Protein AF-A0A1Y4QX19-F1 (afdb_monomer)

Secondary structure (DSSP, 8-state):
-----------HHHHHHHHHHHHHTHHHHSSHHHHHHHHHHTHHHHHHHHHH---HHHHHHHHHHHHHHHHHHHHHHHHHHHHHHHHSS-S-HHHHHHHHHHHHHHHHHHHHHHHHHT-S------------

Solvent-accessible surface area (backbone atoms only — not comparable to full-atom values): 8091 Å² total; per-residue (Å²): 134,84,79,81,71,86,81,81,86,73,57,72,65,60,51,47,56,53,50,58,53,42,68,77,43,35,87,82,44,73,42,73,66,50,43,50,50,51,52,62,72,42,39,71,58,51,51,57,48,56,75,66,55,73,50,68,66,56,59,50,49,55,50,52,52,49,56,50,52,56,51,50,53,53,50,52,53,53,50,49,53,52,50,51,52,60,70,68,51,74,77,54,71,65,58,55,48,53,50,50,52,52,52,52,51,51,50,53,53,52,50,52,50,55,59,66,73,51,83,62,86,79,98,71,86,86,81,82,86,79,83,129

Organism: NCBI:txid44008

Sequence (132 aa):
MTQKYLQISTTKETRRIFNEYFEKNKEYFGTKASMFRFMVYNLDILTKFNSKIVNPEKKKLEKELREAKEKIMEYELKLGKQKELKAELPENVTDQLDRIEKMVAIIFESDLIKVSDNKTSDKRKYDFDFKF

pLDDT: mean 72.35, std 16.77, range [35.94, 93.88]

Radius of gyration: 45.61 Å; Cα contacts (8 Å, |Δi|>4): 10; chains: 1; bounding box: 82×39×116 Å

Structure (mmCIF, N/CA/C/O backbone):
data_AF-A0A1Y4QX19-F1
#
_entry.id   AF-A0A1Y4QX19-F1
#
loop_
_atom_site.group_PDB
_atom_site.id
_atom_site.type_symbol
_atom_site.label_atom_id
_atom_site.label_alt_id
_atom_site.label_comp_id
_atom_site.label_asym_id
_atom_site.label_entity_id
_atom_site.label_seq_id
_atom_site.pdbx_PDB_ins_code
_atom_site.Cartn_x
_atom_site.Cartn_y
_atom_site.Cartn_z
_atom_site.occupancy
_atom_site.B_iso_or_equiv
_atom_site.auth_seq_id
_atom_site.auth_comp_id
_atom_site.auth_asym_id
_atom_site.auth_atom_id
_atom_site.pdbx_PDB_model_num
ATOM 1 N N . MET A 1 1 ? -20.124 -27.305 32.530 1.00 35.94 1 MET A N 1
ATOM 2 C CA . MET A 1 1 ? -19.814 -27.134 31.094 1.00 35.94 1 MET A CA 1
ATOM 3 C C . MET A 1 1 ? -19.019 -25.851 30.924 1.00 35.94 1 MET A C 1
ATOM 5 O O . MET A 1 1 ? -19.571 -24.777 31.113 1.00 35.94 1 MET A O 1
ATOM 9 N N . THR A 1 2 ? -17.720 -25.939 30.662 1.00 47.88 2 THR A N 1
ATOM 10 C CA . THR A 1 2 ? -16.877 -24.764 30.413 1.00 47.88 2 THR A CA 1
ATOM 11 C C . THR A 1 2 ? -17.144 -24.265 28.997 1.00 47.88 2 THR A C 1
ATOM 13 O O . THR A 1 2 ? -16.780 -24.920 28.023 1.00 47.88 2 THR A O 1
ATOM 16 N N . GLN A 1 3 ? -17.820 -23.118 28.876 1.00 54.38 3 GLN A N 1
ATOM 17 C CA . GLN A 1 3 ? -17.915 -22.395 27.610 1.00 54.38 3 GLN A CA 1
ATOM 18 C C . GLN A 1 3 ? -16.490 -22.156 27.100 1.00 54.38 3 GLN A C 1
ATOM 20 O O . GLN A 1 3 ? -15.705 -21.454 27.738 1.00 54.38 3 GLN A O 1
ATOM 25 N N . LYS A 1 4 ? -16.132 -22.789 25.977 1.00 58.41 4 LYS A N 1
ATOM 26 C CA . LYS A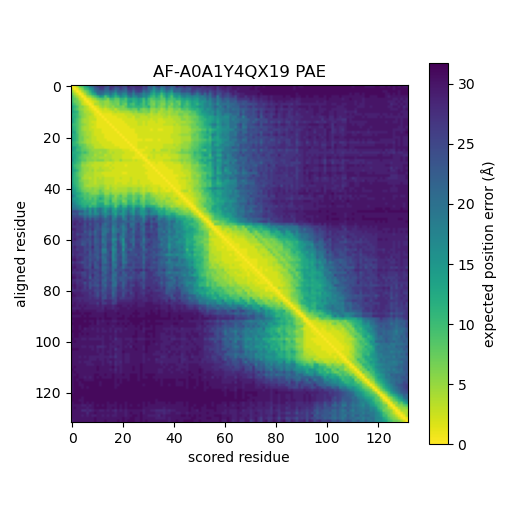 1 4 ? -14.880 -22.510 25.270 1.00 58.41 4 LYS A CA 1
ATOM 27 C C . LYS A 1 4 ? -14.955 -21.072 24.766 1.00 58.41 4 LYS A C 1
ATOM 29 O O . LYS A 1 4 ? -15.540 -20.807 23.720 1.00 58.41 4 LYS A O 1
ATOM 34 N N . TYR A 1 5 ? -14.398 -20.140 25.531 1.00 66.81 5 TYR A N 1
ATOM 35 C CA . TYR A 1 5 ? -14.157 -18.791 25.044 1.00 66.81 5 TYR A CA 1
ATOM 36 C C . TYR A 1 5 ? -13.217 -18.872 23.839 1.00 66.81 5 TYR A C 1
ATOM 38 O O . TYR A 1 5 ? -12.242 -19.625 23.851 1.00 66.81 5 TYR A O 1
ATOM 46 N N . LEU A 1 6 ? -13.532 -18.115 22.788 1.00 70.06 6 LEU A N 1
ATOM 47 C CA . LEU A 1 6 ? -12.692 -18.006 21.603 1.00 70.06 6 LEU A CA 1
ATOM 48 C C . LEU A 1 6 ? -11.326 -17.443 22.021 1.00 70.06 6 LEU A C 1
ATOM 50 O O . LEU A 1 6 ? -11.218 -16.278 22.404 1.00 70.06 6 LEU A O 1
ATOM 54 N N . GLN A 1 7 ? -10.287 -18.273 21.969 1.00 68.94 7 GLN A N 1
ATOM 55 C CA . GLN A 1 7 ? -8.926 -17.832 22.236 1.00 68.94 7 GLN A CA 1
ATOM 56 C C . GLN A 1 7 ? -8.351 -17.222 20.960 1.00 68.94 7 GLN A C 1
ATOM 58 O O . GLN A 1 7 ? -8.060 -17.925 19.996 1.00 68.94 7 GLN A O 1
ATOM 63 N N . ILE A 1 8 ? -8.196 -15.901 20.957 1.00 69.75 8 ILE A N 1
ATOM 64 C CA . ILE A 1 8 ? -7.621 -15.168 19.830 1.00 69.75 8 ILE A CA 1
ATOM 65 C C . ILE A 1 8 ? -6.123 -15.013 20.083 1.00 69.75 8 ILE A C 1
ATOM 67 O O . ILE A 1 8 ? -5.707 -14.360 21.044 1.00 69.75 8 ILE A O 1
ATOM 71 N N . SER A 1 9 ? -5.305 -15.618 19.227 1.00 77.62 9 SER A N 1
ATOM 72 C CA . SER A 1 9 ? -3.867 -15.368 19.194 1.00 77.62 9 SER A CA 1
ATOM 73 C C . SER A 1 9 ? -3.574 -14.173 18.286 1.00 77.62 9 SER A C 1
ATOM 75 O O . SER A 1 9 ? -4.140 -14.024 17.206 1.00 77.62 9 SER A O 1
ATOM 77 N N . THR A 1 10 ? -2.696 -13.281 18.742 1.00 82.50 10 THR A N 1
ATOM 78 C CA . THR A 1 10 ? -2.252 -12.107 17.981 1.00 82.50 10 THR A CA 1
ATOM 79 C C . THR A 1 10 ? -0.752 -11.932 18.159 1.00 82.50 10 THR A C 1
ATOM 81 O O . THR A 1 10 ? -0.185 -12.363 19.168 1.00 82.50 10 THR A O 1
ATOM 84 N N . THR A 1 11 ? -0.106 -11.235 17.225 1.00 89.31 11 THR A N 1
ATOM 85 C CA . THR A 1 11 ? 1.287 -10.811 17.410 1.00 89.31 11 THR A CA 1
ATOM 86 C C . THR A 1 11 ? 1.394 -9.811 18.572 1.00 89.31 11 THR A C 1
ATOM 88 O O . THR A 1 11 ? 0.400 -9.188 18.978 1.00 89.31 11 THR A O 1
ATOM 91 N N . LYS A 1 12 ? 2.607 -9.652 19.123 1.00 89.38 12 LYS A N 1
ATOM 92 C CA . LYS A 1 12 ? 2.881 -8.663 20.182 1.00 89.38 12 LYS A CA 1
ATOM 93 C C . LYS A 1 12 ? 2.548 -7.241 19.722 1.00 89.38 12 LYS A C 1
ATOM 95 O O . LYS A 1 12 ? 1.950 -6.491 20.487 1.00 89.38 12 LYS A O 1
ATOM 100 N N . GLU A 1 13 ? 2.862 -6.910 18.471 1.00 89.25 13 GLU A N 1
ATOM 101 C CA . GLU A 1 13 ? 2.640 -5.567 17.929 1.00 89.25 13 GLU A CA 1
ATOM 102 C C . GLU A 1 13 ? 1.154 -5.259 17.735 1.00 89.25 13 GLU A C 1
ATOM 104 O O . GLU A 1 13 ? 0.669 -4.231 18.200 1.00 89.25 13 GLU A O 1
ATOM 109 N N . THR A 1 14 ? 0.380 -6.188 17.167 1.00 86.75 14 THR A N 1
ATOM 110 C CA . THR A 1 14 ? -1.074 -6.004 17.024 1.00 86.75 14 THR A CA 1
ATOM 111 C C . THR A 1 14 ? -1.753 -5.834 18.383 1.00 86.75 14 THR A C 1
ATOM 113 O O . THR A 1 14 ? -2.642 -4.997 18.537 1.00 86.75 14 THR A O 1
ATOM 116 N N . ARG A 1 15 ? -1.304 -6.582 19.401 1.00 89.31 15 ARG A N 1
ATOM 117 C CA . ARG A 1 15 ? -1.804 -6.431 20.775 1.00 89.31 15 ARG A CA 1
ATOM 118 C C . ARG A 1 15 ? -1.483 -5.049 21.346 1.00 89.31 15 ARG A C 1
ATOM 120 O O . ARG A 1 15 ? -2.325 -4.477 22.036 1.00 89.31 15 ARG A O 1
ATOM 127 N N . ARG A 1 16 ? -0.281 -4.530 21.081 1.00 92.06 16 ARG A N 1
ATOM 128 C CA . ARG A 1 16 ? 0.150 -3.202 21.530 1.00 92.06 16 ARG A CA 1
ATOM 129 C C . ARG A 1 16 ? -0.738 -2.115 20.933 1.00 92.06 16 ARG A C 1
ATOM 131 O O . ARG A 1 16 ? -1.353 -1.377 21.694 1.00 92.06 16 ARG A O 1
ATOM 138 N N . ILE A 1 17 ? -0.904 -2.110 19.611 1.00 91.69 17 ILE A N 1
ATOM 139 C CA . ILE A 1 17 ? -1.745 -1.139 18.890 1.00 91.69 17 ILE A CA 1
ATOM 140 C C . ILE A 1 17 ? -3.195 -1.187 19.389 1.00 91.69 17 ILE A C 1
ATOM 142 O O . ILE A 1 17 ? -3.791 -0.151 19.679 1.00 91.69 17 ILE A O 1
ATOM 146 N N . PHE A 1 18 ? -3.756 -2.391 19.547 1.00 90.81 18 PHE A N 1
ATOM 147 C CA . PHE A 1 18 ? -5.115 -2.562 20.063 1.00 90.81 18 PHE A CA 1
ATOM 148 C C . PHE A 1 18 ? -5.264 -1.984 21.477 1.00 90.81 18 PHE A C 1
ATOM 150 O O . PHE A 1 18 ? -6.217 -1.263 21.758 1.00 90.81 18 PHE A O 1
ATOM 157 N N . ASN A 1 19 ? -4.316 -2.263 22.374 1.00 92.12 19 ASN A N 1
ATOM 158 C CA . ASN A 1 19 ? -4.360 -1.731 23.735 1.00 92.12 19 ASN A CA 1
ATOM 159 C C . ASN A 1 19 ? -4.183 -0.208 23.768 1.00 92.12 19 ASN A C 1
ATOM 161 O O . ASN A 1 19 ? -4.929 0.456 24.478 1.00 92.12 19 ASN A O 1
ATOM 165 N N . GLU A 1 20 ? -3.248 0.347 22.996 1.00 93.88 20 GLU A N 1
ATOM 166 C CA . GLU A 1 20 ? -3.039 1.798 22.911 1.00 93.88 20 GLU A CA 1
ATOM 167 C C . GLU A 1 20 ? -4.295 2.523 22.410 1.00 93.88 20 GLU A C 1
ATOM 169 O O . GLU A 1 20 ? -4.669 3.567 22.946 1.00 93.88 20 GLU A O 1
ATOM 174 N N . TYR A 1 21 ? -4.982 1.956 21.414 1.00 90.56 21 TYR A N 1
ATOM 175 C CA . TYR A 1 21 ? -6.241 2.505 20.920 1.00 90.56 21 TYR A CA 1
ATOM 176 C C . TYR A 1 21 ? -7.369 2.386 21.954 1.00 90.56 21 TYR A C 1
ATOM 178 O O . TYR A 1 21 ? -8.136 3.334 22.130 1.00 90.56 21 TYR A O 1
ATOM 186 N N . PHE A 1 22 ? -7.447 1.263 22.675 1.00 93.69 22 PHE A N 1
ATOM 187 C CA . PHE A 1 22 ? -8.429 1.084 23.742 1.00 93.69 22 PHE A CA 1
ATOM 188 C C . PHE A 1 22 ? -8.255 2.106 24.864 1.00 93.69 22 PHE A C 1
ATOM 190 O O . PHE A 1 22 ? -9.234 2.739 25.239 1.00 93.69 22 PHE A O 1
ATOM 197 N N . GLU A 1 23 ? -7.040 2.300 25.383 1.00 93.38 23 GLU A N 1
ATOM 198 C CA . GLU A 1 23 ? -6.821 3.225 26.505 1.00 93.38 23 GLU A CA 1
ATOM 199 C C . GLU A 1 23 ? -7.203 4.667 26.142 1.00 93.38 23 GLU A C 1
ATOM 201 O O . GLU A 1 23 ? -7.808 5.362 26.953 1.00 93.38 23 GLU A O 1
ATOM 206 N N . LYS A 1 24 ? -6.950 5.095 24.898 1.00 92.19 24 LYS A N 1
ATOM 207 C CA . LYS A 1 24 ? -7.349 6.427 24.410 1.00 92.19 24 LYS A CA 1
ATOM 208 C C . LYS A 1 24 ? -8.863 6.613 24.282 1.00 92.19 24 LYS A C 1
ATOM 210 O O . LYS A 1 24 ? -9.338 7.737 24.368 1.00 92.19 24 LYS A O 1
ATOM 215 N N . ASN A 1 25 ? -9.611 5.534 24.056 1.00 87.88 25 ASN A N 1
ATOM 216 C CA . ASN A 1 25 ? -11.047 5.577 23.753 1.00 87.88 25 ASN A CA 1
ATOM 217 C C . ASN A 1 25 ? -11.885 4.806 24.783 1.00 87.88 25 ASN A C 1
ATOM 219 O O . ASN A 1 25 ? -13.015 4.395 24.509 1.00 87.88 25 ASN A O 1
ATOM 223 N N . LYS A 1 26 ? -11.320 4.574 25.970 1.00 90.12 26 LYS A N 1
ATOM 224 C CA . LYS A 1 26 ? -11.890 3.699 26.994 1.00 90.12 26 LYS A CA 1
ATOM 225 C C . LYS A 1 26 ? -13.272 4.156 27.452 1.00 90.12 26 LYS A C 1
ATOM 227 O O . LYS A 1 26 ? -14.126 3.313 27.703 1.00 90.12 26 LYS A O 1
ATOM 232 N N . GLU A 1 27 ? -13.494 5.465 27.503 1.00 90.75 27 GLU A N 1
ATOM 233 C CA . GLU A 1 27 ? -14.778 6.078 27.854 1.00 90.75 27 GLU A CA 1
ATOM 234 C C . GLU A 1 27 ? -15.902 5.687 26.880 1.00 90.75 27 GLU A C 1
ATOM 236 O O . GLU A 1 27 ? -17.021 5.421 27.305 1.00 90.75 27 GLU A O 1
ATOM 241 N N . TYR A 1 28 ? -15.587 5.548 25.590 1.00 87.06 28 TYR A N 1
ATOM 242 C CA . TYR A 1 28 ? -16.564 5.207 24.553 1.00 87.06 28 TYR A CA 1
ATOM 243 C C . TYR A 1 28 ? -16.861 3.710 24.482 1.00 87.06 28 TYR A C 1
ATOM 245 O O . TYR A 1 28 ? -17.996 3.303 24.247 1.00 87.06 28 TYR A O 1
ATOM 253 N N . PHE A 1 29 ? -15.840 2.868 24.662 1.00 89.00 29 PHE A N 1
ATOM 254 C CA . PHE A 1 29 ? -15.997 1.422 24.498 1.00 89.00 29 PHE A CA 1
ATOM 255 C C . PHE A 1 29 ? -16.317 0.691 25.805 1.00 89.00 29 PHE A C 1
ATOM 257 O O . PHE A 1 29 ? -16.871 -0.410 25.767 1.00 89.00 29 PHE A O 1
ATOM 264 N N . GLY A 1 30 ? -15.950 1.253 26.959 1.00 91.19 30 GLY A N 1
ATOM 265 C CA . GLY A 1 30 ? -16.088 0.655 28.289 1.00 91.19 30 GLY A CA 1
ATOM 266 C C . GLY A 1 30 ? -15.153 -0.537 28.525 1.00 91.19 30 GLY A C 1
ATOM 267 O O . GLY A 1 30 ? -14.365 -0.547 29.470 1.00 91.19 30 GLY A O 1
ATOM 268 N N . THR A 1 31 ? -15.191 -1.546 27.648 1.00 91.38 31 THR A N 1
ATOM 269 C CA . THR A 1 31 ? -14.369 -2.761 27.739 1.00 91.38 31 THR A CA 1
ATOM 270 C C . THR A 1 31 ? -13.658 -3.090 26.427 1.00 91.38 31 THR A C 1
ATOM 272 O O . THR A 1 31 ? -14.137 -2.789 25.332 1.00 91.38 31 THR A O 1
ATOM 275 N N . LYS A 1 32 ? -12.522 -3.792 26.530 1.00 89.56 32 LYS A N 1
ATOM 276 C CA . LYS A 1 32 ? -11.781 -4.304 25.365 1.00 89.56 32 LYS A CA 1
ATOM 277 C C . LYS A 1 32 ? -12.629 -5.251 24.515 1.00 89.56 32 LYS A C 1
ATOM 279 O O . LYS A 1 32 ? -12.509 -5.249 23.295 1.00 89.56 32 LYS A O 1
ATOM 284 N N . ALA A 1 33 ? -13.510 -6.030 25.147 1.00 88.12 33 ALA A N 1
ATOM 285 C CA . ALA A 1 33 ? -14.424 -6.929 24.449 1.00 88.12 33 ALA A CA 1
ATOM 286 C C . ALA A 1 33 ? -15.446 -6.156 23.601 1.00 88.12 33 ALA A C 1
ATOM 288 O O . ALA A 1 33 ? -15.695 -6.533 22.457 1.00 88.12 33 ALA A O 1
ATOM 289 N N . SER A 1 34 ? -15.994 -5.058 24.127 1.00 88.38 34 SER A N 1
ATOM 290 C CA . SER A 1 34 ? -16.896 -4.171 23.384 1.00 88.38 34 SER A CA 1
ATOM 291 C C . SER A 1 34 ? -16.194 -3.541 22.182 1.00 88.38 34 SER A C 1
ATOM 293 O O . SER A 1 34 ? -16.730 -3.577 21.078 1.00 88.38 34 SER A O 1
ATOM 295 N N . MET A 1 35 ? -14.965 -3.046 22.369 1.00 90.06 35 MET A N 1
ATOM 296 C CA . MET A 1 35 ? -14.162 -2.497 21.275 1.00 90.06 35 MET A CA 1
ATOM 297 C C . MET A 1 35 ? -13.868 -3.549 20.201 1.00 90.06 35 MET A C 1
ATOM 299 O O . MET A 1 35 ? -14.036 -3.289 19.014 1.00 90.06 35 MET A O 1
ATOM 303 N N . PHE A 1 36 ? -13.490 -4.764 20.609 1.00 88.81 36 PHE A N 1
ATOM 304 C CA . PHE A 1 36 ? -13.251 -5.867 19.682 1.00 88.81 36 PHE A CA 1
ATOM 305 C C . PHE A 1 36 ? -14.503 -6.200 18.861 1.00 88.81 36 PHE A C 1
ATOM 307 O O . PHE A 1 36 ? -14.432 -6.288 17.638 1.00 88.81 36 PHE A O 1
ATOM 314 N N . ARG A 1 37 ? -15.666 -6.323 19.515 1.00 87.31 37 ARG A N 1
ATOM 315 C CA . ARG A 1 37 ? -16.946 -6.565 18.831 1.00 87.31 37 ARG A CA 1
ATOM 316 C C . ARG A 1 37 ? -17.288 -5.442 17.861 1.00 87.31 37 ARG A C 1
ATOM 318 O O . ARG A 1 37 ? -17.710 -5.731 16.751 1.00 87.31 37 ARG A O 1
ATOM 325 N N . PHE A 1 38 ? -17.066 -4.189 18.251 1.00 86.31 38 PHE A N 1
ATOM 326 C CA . PHE A 1 38 ? -17.285 -3.036 17.383 1.00 86.31 38 PHE A CA 1
ATOM 327 C C . PHE A 1 38 ? -16.390 -3.083 16.138 1.00 86.31 38 PHE A C 1
ATOM 329 O O . PHE A 1 38 ? -16.878 -2.912 15.025 1.00 86.31 38 PHE A O 1
ATOM 336 N N . MET A 1 39 ? -15.097 -3.371 16.298 1.00 85.19 39 MET A N 1
ATOM 337 C CA . MET A 1 39 ? -14.168 -3.487 15.168 1.00 85.19 39 MET A CA 1
ATOM 338 C C . MET A 1 39 ? -14.544 -4.636 14.226 1.00 85.19 39 MET A C 1
ATOM 340 O O . MET A 1 39 ? -14.497 -4.463 13.012 1.00 85.19 39 MET A O 1
ATOM 344 N N . VAL A 1 40 ? -14.944 -5.791 14.771 1.00 84.94 40 VAL A N 1
ATOM 345 C CA . VAL A 1 40 ? -15.384 -6.950 13.975 1.00 84.94 40 VAL A CA 1
ATOM 346 C C . VAL A 1 40 ? -16.716 -6.685 13.274 1.00 84.94 40 VAL A C 1
ATOM 348 O O . VAL A 1 40 ? -16.883 -7.074 12.124 1.00 84.94 40 VAL A O 1
ATOM 351 N N . TYR A 1 41 ? -17.653 -6.000 13.930 1.00 85.94 41 TYR A N 1
ATOM 352 C CA . TYR A 1 41 ? -18.936 -5.647 13.325 1.00 85.94 41 TYR A CA 1
ATOM 353 C C . TYR A 1 41 ? -18.768 -4.687 12.142 1.00 85.94 41 TYR A C 1
ATOM 355 O O . TYR A 1 41 ? -19.468 -4.818 11.150 1.00 85.94 41 TYR A O 1
ATOM 363 N N . ASN A 1 42 ? -17.809 -3.761 12.230 1.00 85.06 42 ASN A N 1
ATOM 364 C CA . ASN A 1 42 ? -17.530 -2.776 11.183 1.00 85.06 42 ASN A CA 1
ATOM 365 C C . ASN A 1 42 ? -16.430 -3.225 10.205 1.00 85.06 42 ASN A C 1
ATOM 367 O O . ASN A 1 42 ? -15.903 -2.408 9.448 1.00 85.06 42 ASN A O 1
ATOM 371 N N . LEU A 1 43 ? -16.021 -4.496 10.231 1.00 82.25 43 LEU A N 1
ATOM 372 C CA . LEU A 1 43 ? -14.873 -4.971 9.454 1.00 82.25 43 LEU A CA 1
ATOM 373 C C . LEU A 1 43 ? -15.118 -4.856 7.942 1.00 82.25 43 LEU A C 1
ATOM 375 O O . LEU A 1 43 ? -14.201 -4.567 7.177 1.00 82.25 43 LEU A O 1
ATOM 379 N N . ASP A 1 44 ? -16.360 -5.024 7.503 1.00 78.31 44 ASP A N 1
ATOM 380 C CA . ASP A 1 44 ? -16.803 -4.844 6.119 1.00 78.31 44 ASP A CA 1
ATOM 381 C C . ASP A 1 44 ? -16.676 -3.381 5.644 1.00 78.31 44 AS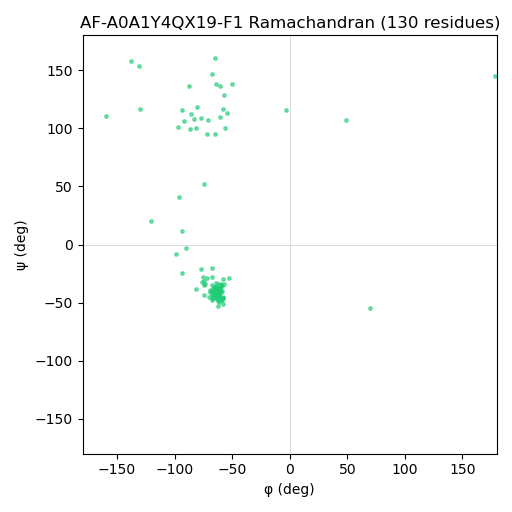P A C 1
ATOM 383 O O . ASP A 1 44 ? -16.280 -3.113 4.509 1.00 78.31 44 ASP A O 1
ATOM 387 N N . ILE A 1 45 ? -16.946 -2.415 6.521 1.00 79.44 45 ILE A N 1
ATOM 388 C CA . ILE A 1 45 ? -16.767 -0.986 6.246 1.00 79.44 45 ILE A CA 1
ATOM 389 C C . ILE A 1 45 ? -15.277 -0.630 6.274 1.00 79.44 45 ILE A C 1
ATOM 391 O O . ILE A 1 45 ? -14.782 0.061 5.380 1.00 79.44 45 ILE A O 1
ATOM 395 N N . LEU A 1 46 ? -14.537 -1.138 7.262 1.00 70.06 46 LEU A N 1
ATOM 396 C CA . LEU A 1 46 ? -13.100 -0.896 7.413 1.00 70.06 46 LEU A CA 1
ATOM 397 C C . LEU A 1 46 ? -12.295 -1.479 6.241 1.00 70.06 46 LEU A C 1
ATOM 399 O O . LEU A 1 46 ? -11.371 -0.836 5.746 1.00 70.06 46 LEU A O 1
ATOM 403 N N . THR A 1 47 ? -12.670 -2.655 5.736 1.00 67.44 47 THR A N 1
ATOM 404 C CA . THR A 1 47 ? -12.043 -3.265 4.548 1.00 67.44 47 THR A CA 1
ATOM 405 C C . THR A 1 47 ? -12.320 -2.462 3.277 1.00 67.44 47 THR A C 1
ATOM 407 O O . THR A 1 47 ? -11.407 -2.253 2.474 1.00 67.44 47 THR A O 1
ATOM 410 N N . LYS A 1 48 ? -13.533 -1.914 3.122 1.00 64.81 48 LYS A N 1
ATOM 411 C CA . LYS A 1 48 ? -13.855 -0.971 2.037 1.00 64.81 48 LYS A CA 1
ATOM 412 C C . LYS A 1 48 ? -13.036 0.316 2.136 1.00 64.81 48 LYS A C 1
ATOM 414 O O . LYS A 1 48 ? -12.564 0.807 1.113 1.00 64.81 48 LYS A O 1
ATOM 419 N N . PHE A 1 49 ? -12.803 0.840 3.337 1.00 60.00 49 PHE A N 1
ATOM 420 C CA . PHE A 1 49 ? -11.906 1.982 3.527 1.00 60.00 49 PHE A CA 1
ATOM 421 C C . PHE A 1 49 ? -10.453 1.645 3.179 1.00 60.00 49 PHE A C 1
ATOM 423 O O . PHE A 1 49 ? -9.837 2.402 2.435 1.00 60.00 49 PHE A O 1
ATOM 430 N N . ASN A 1 50 ? -9.937 0.486 3.600 1.00 55.66 50 ASN A N 1
ATOM 431 C CA . ASN A 1 50 ? -8.592 0.025 3.233 1.00 55.66 50 ASN A CA 1
ATOM 432 C C . ASN A 1 50 ? -8.388 -0.068 1.711 1.00 55.66 50 ASN A C 1
ATOM 434 O O . ASN A 1 50 ? -7.309 0.252 1.225 1.00 55.66 50 ASN A O 1
ATOM 438 N N . SER A 1 51 ? -9.423 -0.427 0.944 1.00 54.91 51 SER A N 1
ATOM 439 C CA . SER A 1 51 ? -9.355 -0.445 -0.529 1.00 54.91 51 SER A CA 1
ATOM 440 C C . SER A 1 51 ? -9.212 0.948 -1.169 1.00 54.91 51 SER A C 1
ATOM 442 O O . SER A 1 51 ? -8.745 1.062 -2.301 1.00 54.91 51 SER A O 1
ATOM 444 N N . LYS A 1 52 ? -9.576 2.011 -0.436 1.00 52.25 52 LYS A N 1
ATOM 445 C CA . LYS A 1 52 ? -9.437 3.421 -0.837 1.00 52.25 52 LYS A CA 1
ATOM 446 C C . LYS A 1 52 ? -8.202 4.102 -0.249 1.00 52.25 52 LYS A C 1
ATOM 448 O O . LYS A 1 52 ? -7.906 5.232 -0.639 1.00 52.25 52 LYS A O 1
ATOM 453 N N . ILE A 1 53 ? -7.475 3.453 0.664 1.00 53.75 53 ILE A N 1
ATOM 454 C CA . ILE A 1 53 ? -6.186 3.961 1.130 1.00 53.75 53 ILE A CA 1
ATOM 455 C C . ILE A 1 53 ? -5.206 3.764 -0.020 1.00 53.75 53 ILE A C 1
ATOM 457 O O . ILE A 1 53 ? -4.638 2.693 -0.225 1.00 53.75 53 ILE A O 1
ATOM 461 N N . VAL A 1 54 ? -5.047 4.820 -0.814 1.00 54.91 54 VAL A N 1
ATOM 462 C CA . VAL A 1 54 ? -3.961 4.955 -1.779 1.00 54.91 54 VAL A CA 1
ATOM 463 C C . VAL A 1 54 ? -2.670 4.795 -0.990 1.00 54.91 54 VAL A C 1
ATOM 465 O O . VAL A 1 54 ? -2.248 5.718 -0.297 1.00 54.91 54 VAL A O 1
ATOM 468 N N . ASN A 1 55 ? -2.082 3.599 -1.045 1.00 59.38 55 ASN A N 1
ATOM 469 C CA . ASN A 1 55 ? -0.815 3.331 -0.393 1.00 59.38 55 ASN A CA 1
ATOM 470 C C . ASN A 1 55 ? 0.207 4.337 -0.969 1.00 59.38 55 ASN A C 1
ATOM 472 O O . ASN A 1 55 ? 0.425 4.335 -2.186 1.00 59.38 55 ASN A O 1
ATOM 476 N N . PRO A 1 56 ? 0.779 5.245 -0.159 1.00 64.56 56 PRO A N 1
ATOM 477 C CA . PRO A 1 56 ? 1.688 6.276 -0.653 1.00 64.56 56 PRO A CA 1
ATOM 478 C C . PRO A 1 56 ? 2.901 5.670 -1.371 1.00 64.56 56 PRO A C 1
ATOM 480 O O . PRO A 1 56 ? 3.386 6.253 -2.341 1.00 64.56 56 PRO A O 1
ATOM 483 N N . GLU A 1 57 ? 3.320 4.462 -0.982 1.00 69.88 57 GLU A N 1
ATOM 484 C CA . GLU A 1 57 ? 4.344 3.695 -1.694 1.00 69.88 57 GLU A CA 1
ATOM 485 C C . GLU A 1 57 ? 3.879 3.267 -3.086 1.00 69.88 57 GLU A C 1
ATOM 487 O O . GLU A 1 57 ? 4.617 3.429 -4.052 1.00 69.88 57 GLU A O 1
ATOM 492 N N . LYS A 1 58 ? 2.628 2.810 -3.230 1.00 71.44 58 LYS A N 1
ATOM 493 C CA . LYS A 1 58 ? 2.050 2.450 -4.535 1.00 71.44 58 LYS A CA 1
ATOM 494 C C . LYS A 1 58 ? 1.998 3.658 -5.472 1.00 71.44 58 LYS A C 1
ATOM 496 O O . LYS A 1 58 ? 2.370 3.540 -6.632 1.00 71.44 58 LYS A O 1
ATOM 501 N N . LYS A 1 59 ? 1.618 4.835 -4.965 1.00 74.12 59 LYS A N 1
ATOM 502 C CA . LYS A 1 59 ? 1.600 6.081 -5.754 1.00 74.12 59 LYS A CA 1
ATOM 503 C C . LYS A 1 59 ? 3.007 6.519 -6.181 1.00 74.12 59 LYS A C 1
ATOM 505 O O . LYS A 1 59 ? 3.184 7.033 -7.285 1.00 74.12 59 LYS A O 1
ATOM 510 N N . LYS A 1 60 ? 4.006 6.322 -5.314 1.00 75.50 60 LYS A N 1
ATOM 511 C CA . LYS A 1 60 ? 5.413 6.596 -5.628 1.00 75.50 60 LYS A CA 1
ATOM 512 C C . LYS A 1 60 ? 5.939 5.628 -6.695 1.00 75.50 60 LYS A C 1
ATOM 514 O O . LYS A 1 60 ? 6.487 6.084 -7.691 1.00 75.50 60 LYS A O 1
ATOM 519 N N . LEU A 1 61 ? 5.662 4.334 -6.543 1.00 79.06 61 LEU A N 1
ATOM 520 C CA . LEU A 1 61 ? 6.020 3.293 -7.509 1.00 79.06 61 LEU A CA 1
ATOM 521 C C . LEU A 1 61 ? 5.341 3.498 -8.871 1.00 79.06 61 LEU A C 1
ATOM 523 O O . LEU A 1 61 ? 5.980 3.333 -9.902 1.00 79.06 61 LEU A O 1
ATOM 527 N N . GLU A 1 62 ? 4.073 3.915 -8.909 1.00 81.25 62 GLU A N 1
ATOM 528 C CA . GLU A 1 62 ? 3.378 4.249 -10.163 1.00 81.25 62 GLU A CA 1
ATOM 529 C C . GLU A 1 62 ? 4.011 5.453 -10.876 1.00 81.25 62 GLU A C 1
ATOM 531 O O . GLU A 1 62 ? 4.099 5.476 -12.106 1.00 81.25 62 GLU A O 1
ATOM 536 N N . LYS A 1 63 ? 4.490 6.448 -10.116 1.00 82.94 63 LYS A N 1
ATOM 537 C CA . LYS A 1 63 ? 5.222 7.590 -10.671 1.00 82.94 63 LYS A CA 1
ATOM 538 C C . LYS A 1 63 ? 6.577 7.157 -11.239 1.00 82.94 63 LYS A C 1
ATOM 540 O O . LYS A 1 63 ? 6.867 7.500 -12.381 1.00 82.94 63 LYS A O 1
ATOM 545 N N . GLU A 1 64 ? 7.349 6.375 -10.487 1.00 86.75 64 GLU A N 1
ATOM 546 C CA . GLU A 1 64 ? 8.641 5.831 -10.930 1.00 86.75 64 GLU A CA 1
ATOM 547 C C . GLU A 1 64 ? 8.483 4.933 -12.168 1.00 86.75 64 GLU A C 1
ATOM 549 O O . GLU A 1 64 ? 9.265 5.030 -13.111 1.00 86.75 64 GLU A O 1
ATOM 554 N N . LEU A 1 65 ? 7.421 4.120 -12.225 1.00 86.94 65 LEU A N 1
ATOM 555 C CA . LEU A 1 65 ? 7.108 3.276 -13.380 1.00 86.94 65 LEU A CA 1
ATOM 556 C C . LEU A 1 65 ? 6.830 4.105 -14.640 1.00 86.94 65 LEU A C 1
ATOM 558 O O . LEU A 1 65 ? 7.253 3.731 -15.733 1.00 86.94 65 LEU A O 1
ATOM 562 N N . ARG A 1 66 ? 6.116 5.226 -14.507 1.00 88.06 66 ARG A N 1
ATOM 563 C CA . ARG A 1 66 ? 5.852 6.137 -15.627 1.00 88.06 66 ARG A CA 1
ATOM 564 C C . ARG A 1 66 ? 7.133 6.812 -16.114 1.00 88.06 66 ARG A C 1
ATOM 566 O O . ARG A 1 66 ? 7.389 6.799 -17.311 1.00 88.06 66 ARG A O 1
ATOM 573 N N . GLU A 1 67 ? 7.956 7.321 -15.201 1.00 88.50 67 GLU A N 1
ATOM 574 C CA . GLU A 1 67 ? 9.247 7.933 -15.546 1.00 88.50 67 GLU A CA 1
ATOM 575 C C . GLU A 1 67 ? 10.195 6.922 -16.216 1.00 88.50 67 GLU A C 1
ATOM 577 O O . GLU A 1 67 ? 10.896 7.255 -17.172 1.00 88.50 67 GLU A O 1
ATOM 582 N N . ALA A 1 68 ? 10.191 5.663 -15.766 1.00 89.06 68 ALA A N 1
ATOM 583 C CA . ALA A 1 68 ? 10.957 4.593 -16.399 1.00 89.06 68 ALA A CA 1
ATOM 584 C C . ALA A 1 68 ? 10.464 4.297 -17.825 1.00 89.06 68 ALA A C 1
ATOM 586 O O . ALA A 1 68 ? 11.281 4.153 -18.733 1.00 89.06 68 ALA A O 1
ATOM 587 N N . LYS A 1 69 ? 9.142 4.255 -18.046 1.00 89.44 69 LYS A N 1
ATOM 588 C CA . LYS A 1 69 ? 8.557 4.070 -19.386 1.00 89.44 69 LYS A CA 1
ATOM 589 C C . LYS A 1 69 ? 8.910 5.213 -20.338 1.00 89.44 69 LYS A C 1
ATOM 591 O O . LYS A 1 69 ? 9.253 4.950 -21.486 1.00 89.44 69 LYS A O 1
ATOM 596 N N . GLU A 1 70 ? 8.870 6.456 -19.865 1.00 89.19 70 GLU A N 1
ATOM 597 C CA . GLU A 1 70 ? 9.261 7.628 -20.661 1.00 89.19 70 GLU A CA 1
ATOM 598 C C . GLU A 1 70 ? 10.737 7.561 -21.071 1.00 89.19 70 GLU A C 1
ATOM 600 O O . GLU A 1 70 ? 11.060 7.752 -22.243 1.00 89.19 70 GLU A O 1
ATOM 605 N N . LYS A 1 71 ? 11.629 7.192 -20.142 1.00 89.94 71 LYS A N 1
ATOM 606 C CA . LYS A 1 71 ? 13.056 7.001 -20.447 1.00 89.94 71 LYS A CA 1
ATOM 607 C C . LYS A 1 71 ? 13.295 5.877 -21.452 1.00 89.94 71 LYS A C 1
ATOM 609 O O . LYS A 1 71 ? 14.117 6.042 -22.347 1.00 89.94 71 LYS A O 1
ATOM 614 N N . ILE A 1 72 ? 12.590 4.750 -21.327 1.00 91.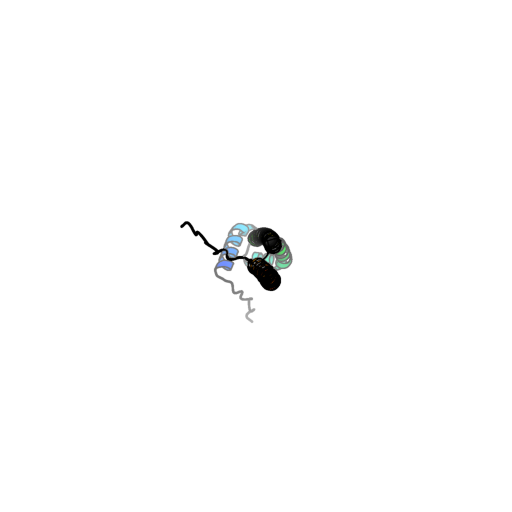50 72 ILE A N 1
ATOM 615 C CA . ILE A 1 72 ? 12.694 3.638 -22.288 1.00 91.50 72 ILE A CA 1
ATOM 616 C C . ILE A 1 72 ? 12.316 4.117 -23.691 1.00 91.50 72 ILE A C 1
ATOM 618 O O . ILE A 1 72 ? 13.087 3.909 -24.623 1.00 91.50 72 ILE A O 1
ATOM 622 N N . MET A 1 73 ? 11.200 4.834 -23.828 1.00 89.25 73 MET A N 1
ATOM 623 C CA . MET A 1 73 ? 10.759 5.376 -25.114 1.00 89.25 73 MET A CA 1
ATOM 624 C C . MET A 1 73 ? 11.780 6.362 -25.709 1.00 89.25 73 MET A C 1
ATOM 626 O O . MET A 1 73 ? 12.050 6.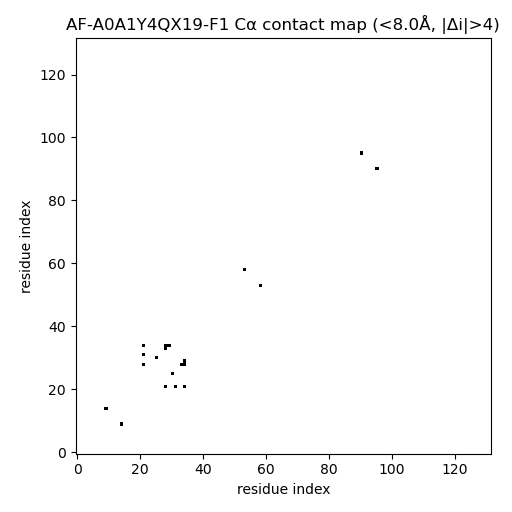342 -26.909 1.00 89.25 73 MET A O 1
ATOM 630 N N . GLU A 1 74 ? 12.403 7.202 -24.876 1.00 89.25 74 GLU A N 1
ATOM 631 C CA . GLU A 1 74 ? 13.470 8.106 -25.319 1.00 89.25 74 GLU A CA 1
ATOM 632 C C . GLU A 1 74 ? 14.711 7.338 -25.811 1.00 89.25 74 GLU A C 1
ATOM 634 O O . GLU A 1 74 ? 15.308 7.698 -26.831 1.00 89.25 74 GLU A O 1
ATOM 639 N N . TYR A 1 75 ? 15.100 6.266 -25.115 1.00 87.50 75 TYR A N 1
ATOM 640 C CA . TYR A 1 75 ? 16.212 5.413 -25.533 1.00 87.50 75 TYR A CA 1
ATOM 641 C C . TYR A 1 75 ? 15.909 4.655 -26.827 1.00 87.50 75 TYR A C 1
ATOM 643 O O . TYR A 1 75 ? 16.780 4.583 -27.693 1.00 87.50 75 TYR A O 1
ATOM 651 N N . GLU A 1 76 ? 14.690 4.147 -26.999 1.00 84.81 76 GLU A N 1
ATOM 652 C CA . GLU A 1 76 ? 14.254 3.499 -28.240 1.00 84.81 76 GLU A CA 1
ATOM 653 C C . GLU A 1 76 ? 14.297 4.469 -29.425 1.00 84.81 76 GLU A C 1
ATOM 655 O O . GLU A 1 76 ? 14.822 4.122 -30.485 1.00 84.81 76 GLU A O 1
ATOM 660 N N . LEU A 1 77 ? 13.856 5.718 -29.232 1.00 86.88 77 LEU A N 1
ATOM 661 C CA . LEU A 1 77 ? 13.942 6.761 -30.256 1.00 86.88 77 LEU A CA 1
ATOM 662 C C . LEU A 1 77 ? 15.399 7.081 -30.628 1.00 86.88 77 LEU A C 1
ATOM 664 O O . LEU A 1 77 ? 15.731 7.199 -31.809 1.00 86.88 77 LEU A O 1
ATOM 668 N N . LYS A 1 78 ? 16.287 7.211 -29.634 1.00 85.69 78 LYS A N 1
ATOM 669 C CA . LYS A 1 78 ? 17.726 7.433 -29.869 1.00 85.69 78 LYS A CA 1
ATOM 670 C C . LYS A 1 78 ? 18.365 6.256 -30.606 1.00 85.69 78 LYS A C 1
ATOM 672 O O . LYS A 1 78 ? 19.184 6.473 -31.497 1.00 85.69 78 LYS A O 1
ATOM 677 N N . LEU A 1 79 ? 17.978 5.026 -30.269 1.00 81.50 79 LEU A N 1
ATOM 678 C CA . LEU A 1 79 ? 18.460 3.820 -30.936 1.00 81.50 79 LEU A CA 1
ATOM 679 C C . LEU A 1 79 ? 17.982 3.752 -32.394 1.00 81.50 79 LEU A C 1
ATOM 681 O O . LEU A 1 79 ? 18.768 3.392 -33.267 1.00 81.50 79 LEU A O 1
ATOM 685 N N . GLY A 1 80 ? 16.729 4.131 -32.663 1.00 79.50 80 GLY A N 1
ATOM 686 C CA . GLY A 1 80 ? 16.183 4.245 -34.019 1.00 79.50 80 GLY A CA 1
ATOM 687 C C . GLY A 1 80 ? 16.993 5.213 -34.878 1.00 79.50 80 GLY A C 1
ATOM 688 O O . GLY A 1 80 ? 17.519 4.818 -35.914 1.00 79.50 80 GLY A O 1
ATOM 689 N N . LYS A 1 81 ? 17.227 6.431 -34.374 1.00 79.75 81 LYS A N 1
ATOM 690 C CA . LYS A 1 81 ? 18.047 7.440 -35.064 1.00 79.75 81 LYS A CA 1
ATOM 691 C C . LYS A 1 81 ? 19.485 6.979 -35.308 1.00 79.75 81 LYS A C 1
ATOM 693 O O . LYS A 1 81 ? 20.045 7.257 -36.357 1.00 79.75 81 LYS A O 1
ATOM 698 N N . GLN A 1 82 ? 20.101 6.256 -34.368 1.00 73.50 82 GLN A N 1
ATOM 699 C CA . GLN A 1 82 ? 21.436 5.682 -34.591 1.00 73.50 82 GLN A CA 1
ATOM 700 C C . GLN A 1 82 ? 21.443 4.584 -35.659 1.00 73.50 82 GLN A C 1
ATOM 702 O O . GLN A 1 82 ? 22.435 4.444 -36.370 1.00 73.50 82 GLN A O 1
ATOM 707 N N . LYS A 1 83 ? 20.376 3.786 -35.763 1.00 72.44 83 LYS A N 1
ATOM 708 C CA . LYS A 1 83 ? 20.245 2.782 -36.825 1.00 72.44 83 LYS A CA 1
ATOM 709 C C . LYS A 1 83 ? 20.049 3.435 -38.190 1.00 72.44 83 LYS A C 1
ATOM 711 O O . LYS A 1 83 ? 20.684 2.988 -39.134 1.00 72.44 83 LYS A O 1
ATOM 716 N N . GLU A 1 84 ? 19.245 4.492 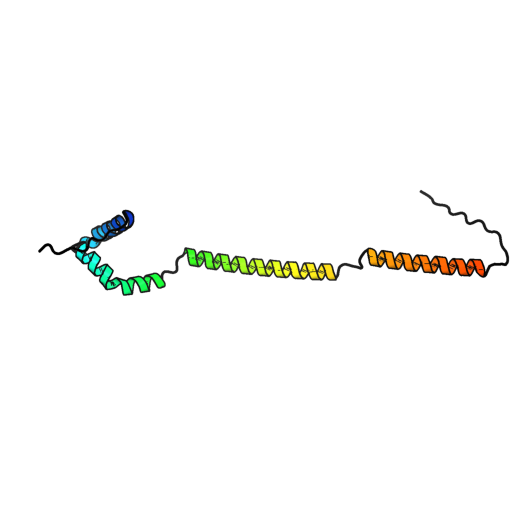-38.274 1.00 67.38 84 GLU A N 1
ATOM 717 C CA . GLU A 1 84 ? 19.081 5.293 -39.495 1.00 67.38 84 GLU A CA 1
ATOM 718 C C . GLU A 1 84 ? 20.401 5.952 -39.902 1.00 67.38 84 GLU A C 1
ATOM 720 O O . GLU A 1 84 ? 20.862 5.738 -41.014 1.00 67.38 84 GLU A O 1
ATOM 725 N N . LEU A 1 85 ? 21.102 6.609 -38.972 1.00 62.44 85 LEU A N 1
ATOM 726 C CA . LEU A 1 85 ? 22.428 7.180 -39.237 1.00 62.44 85 LEU A CA 1
ATOM 727 C C . LEU A 1 85 ? 23.450 6.125 -39.683 1.00 62.44 85 LEU A C 1
ATOM 729 O O . LEU A 1 85 ? 24.290 6.413 -40.524 1.00 62.44 85 LEU A O 1
ATOM 733 N N . LYS A 1 86 ? 23.396 4.897 -39.147 1.00 59.03 86 LYS A N 1
ATOM 734 C CA . LYS A 1 86 ? 24.244 3.784 -39.614 1.00 59.03 86 LYS A CA 1
ATOM 735 C C . LYS A 1 86 ? 23.832 3.239 -40.981 1.00 59.03 86 LYS A C 1
ATOM 737 O O . LYS A 1 86 ? 24.695 2.723 -41.679 1.00 59.03 86 LYS A O 1
ATOM 742 N N . ALA A 1 87 ? 22.555 3.321 -41.343 1.00 58.19 87 ALA A N 1
ATOM 743 C CA . ALA A 1 87 ? 22.078 2.979 -42.680 1.00 58.19 87 ALA A CA 1
ATOM 744 C C . ALA A 1 87 ? 22.432 4.070 -43.710 1.00 58.19 87 ALA A C 1
ATOM 746 O O . ALA A 1 87 ? 22.619 3.759 -44.880 1.00 58.19 87 ALA A O 1
ATOM 747 N N . GLU A 1 88 ? 22.564 5.321 -43.262 1.00 55.62 88 GLU A N 1
ATOM 748 C CA . GLU A 1 88 ? 22.993 6.482 -44.054 1.00 55.62 88 GLU A CA 1
ATOM 749 C C . GLU A 1 88 ? 24.516 6.713 -44.036 1.00 55.62 88 GLU A C 1
ATOM 751 O O . GLU A 1 88 ? 25.009 7.628 -44.699 1.00 55.62 88 GLU A O 1
ATOM 756 N N . LEU A 1 89 ? 25.285 5.906 -43.290 1.00 56.84 89 LEU A N 1
ATOM 757 C CA . LEU A 1 89 ? 26.744 5.996 -43.299 1.00 56.84 89 LEU A CA 1
ATOM 758 C C . LEU A 1 89 ? 27.269 5.641 -44.707 1.00 56.84 89 LEU A C 1
ATOM 760 O O . LEU A 1 89 ? 26.767 4.704 -45.331 1.00 56.84 89 LEU A O 1
ATOM 764 N N . PRO A 1 90 ? 28.267 6.385 -45.215 1.00 57.44 90 PRO A N 1
ATOM 765 C CA . PRO A 1 90 ? 28.673 6.335 -46.612 1.00 57.44 90 PRO A CA 1
ATOM 766 C C . PRO A 1 90 ? 29.298 4.979 -46.947 1.00 57.44 90 PRO A C 1
ATOM 768 O O . PRO A 1 90 ? 29.937 4.375 -46.089 1.00 57.44 90 PRO A O 1
ATOM 771 N N . GLU A 1 91 ? 29.074 4.547 -48.192 1.00 58.38 91 GLU A N 1
ATOM 772 C CA . GLU A 1 91 ? 29.661 3.397 -48.900 1.00 58.38 91 GLU A CA 1
ATOM 773 C C . GLU A 1 91 ? 30.733 2.637 -48.105 1.00 58.38 91 GLU A C 1
ATOM 775 O O . GLU A 1 91 ? 31.796 3.181 -47.793 1.00 58.38 91 GLU A O 1
ATOM 780 N N . ASN A 1 92 ? 30.439 1.373 -47.779 1.00 69.06 92 ASN A N 1
ATOM 781 C CA . ASN A 1 92 ? 31.337 0.508 -47.024 1.00 69.06 92 ASN A CA 1
ATOM 782 C C . ASN A 1 92 ? 32.735 0.546 -47.666 1.00 69.06 92 ASN A C 1
ATOM 784 O O . ASN A 1 92 ? 32.859 0.529 -48.888 1.00 69.06 92 ASN A O 1
ATOM 788 N N . VAL A 1 93 ? 33.798 0.601 -46.861 1.00 65.50 93 VAL A N 1
ATOM 789 C CA . VAL A 1 93 ? 35.191 0.639 -47.348 1.00 65.50 93 VAL A CA 1
ATOM 790 C C . VAL A 1 93 ? 35.468 -0.514 -48.325 1.00 65.50 93 VAL A C 1
ATOM 792 O O . VAL A 1 93 ? 36.259 -0.361 -49.252 1.00 65.50 93 VAL A O 1
ATOM 795 N N . THR A 1 94 ? 34.763 -1.641 -48.181 1.00 65.44 94 THR A N 1
ATOM 796 C CA . THR A 1 94 ? 34.783 -2.750 -49.148 1.00 65.44 94 THR A CA 1
ATOM 797 C C . THR A 1 94 ? 34.232 -2.382 -50.524 1.00 65.44 94 THR A C 1
ATOM 799 O O . THR A 1 94 ? 34.790 -2.810 -51.525 1.00 65.44 94 THR A O 1
ATOM 802 N N . ASP A 1 95 ? 33.177 -1.575 -50.595 1.00 72.62 95 ASP A N 1
ATOM 803 C CA . ASP A 1 95 ? 32.553 -1.143 -51.850 1.00 72.62 95 ASP A CA 1
ATOM 804 C C . ASP A 1 95 ? 33.436 -0.106 -52.564 1.00 72.62 95 ASP A C 1
ATOM 806 O O . ASP A 1 95 ? 33.534 -0.090 -53.793 1.00 72.62 95 ASP A O 1
ATOM 810 N N . GLN A 1 96 ? 34.137 0.733 -51.792 1.00 74.44 96 GLN A N 1
ATOM 811 C CA . GLN A 1 96 ? 35.162 1.635 -52.322 1.00 74.44 96 GLN A CA 1
ATOM 812 C C . GLN A 1 96 ? 36.375 0.860 -52.852 1.00 74.44 96 GLN A C 1
ATOM 814 O O . GLN A 1 96 ? 36.862 1.170 -53.938 1.00 74.44 96 GLN A O 1
ATOM 819 N N . LEU A 1 97 ? 36.830 -0.169 -52.127 1.00 76.06 97 LEU A N 1
ATOM 820 C CA . LEU A 1 97 ? 37.902 -1.064 -52.575 1.00 76.06 97 LEU A CA 1
ATOM 821 C C . 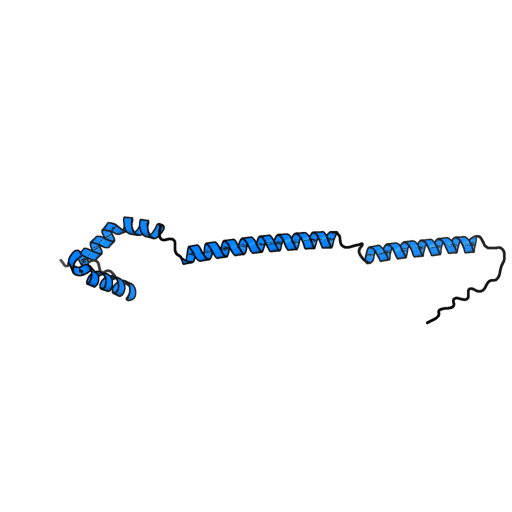LEU A 1 97 ? 37.521 -1.803 -53.867 1.00 76.06 97 LEU A C 1
ATOM 823 O O . LEU A 1 97 ? 38.300 -1.774 -54.813 1.00 76.06 97 LEU A O 1
ATOM 827 N N . ASP A 1 98 ? 36.312 -2.364 -53.958 1.00 80.25 98 ASP A N 1
ATOM 828 C CA . ASP A 1 98 ? 35.826 -3.073 -55.155 1.00 80.25 98 ASP A CA 1
ATOM 829 C C . ASP A 1 98 ? 35.734 -2.145 -56.383 1.00 80.25 98 ASP A C 1
ATOM 831 O O . ASP A 1 98 ? 36.084 -2.519 -57.505 1.00 80.25 98 ASP A O 1
ATOM 835 N N . ARG A 1 99 ? 35.332 -0.881 -56.189 1.00 82.31 99 ARG A N 1
ATOM 836 C CA . ARG A 1 99 ? 35.365 0.129 -57.261 1.00 82.31 99 ARG A CA 1
ATOM 837 C C . ARG A 1 99 ? 36.780 0.475 -57.703 1.00 82.31 99 ARG A C 1
ATOM 839 O O . ARG A 1 99 ? 37.006 0.619 -58.904 1.00 82.31 99 ARG A O 1
ATOM 846 N N . ILE A 1 100 ? 37.711 0.622 -56.763 1.00 82.06 100 ILE A N 1
ATOM 847 C CA . ILE A 1 100 ? 39.118 0.890 -57.078 1.00 82.06 100 ILE A CA 1
ATOM 848 C C . ILE A 1 100 ? 39.715 -0.299 -57.832 1.00 82.06 100 ILE A C 1
ATOM 850 O O . ILE A 1 100 ? 40.337 -0.086 -58.868 1.00 82.06 100 ILE A O 1
ATOM 854 N N . GLU A 1 101 ? 39.470 -1.536 -57.394 1.00 80.19 101 GLU A N 1
ATOM 855 C CA . GLU A 1 101 ? 39.922 -2.745 -58.094 1.00 80.19 101 GLU A CA 1
ATOM 856 C C . GLU A 1 101 ? 39.393 -2.800 -59.531 1.00 80.19 101 GLU A C 1
ATOM 858 O O . GLU A 1 101 ? 40.167 -3.021 -60.464 1.00 80.19 101 GLU A O 1
ATOM 863 N N . LYS A 1 102 ? 38.104 -2.500 -59.739 1.00 85.12 102 LYS A N 1
ATOM 864 C CA . LYS A 1 102 ? 37.509 -2.420 -61.082 1.00 85.12 102 LYS A CA 1
ATOM 865 C C . LYS A 1 102 ? 38.127 -1.314 -61.936 1.00 85.12 102 LYS A C 1
ATOM 867 O O . LYS A 1 102 ? 38.420 -1.552 -63.104 1.00 85.12 102 LYS A O 1
ATOM 872 N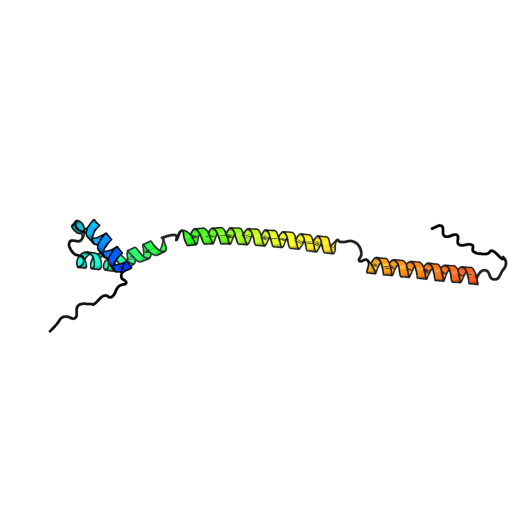 N . MET A 1 103 ? 38.354 -0.119 -61.384 1.00 81.06 103 MET A N 1
ATOM 873 C CA . MET A 1 103 ? 39.021 0.962 -62.122 1.00 81.06 103 MET A CA 1
ATOM 874 C C . MET A 1 103 ? 40.458 0.590 -62.496 1.00 81.06 103 MET A C 1
ATOM 876 O O . MET A 1 103 ? 40.876 0.830 -63.625 1.00 81.06 103 MET A O 1
ATOM 880 N N . VAL A 1 104 ? 41.200 -0.023 -61.573 1.00 82.12 104 VAL A N 1
ATOM 881 C CA . VAL A 1 104 ? 42.573 -0.479 -61.804 1.00 82.12 104 VAL A CA 1
ATOM 882 C C . VAL A 1 104 ? 42.608 -1.546 -62.900 1.00 82.12 104 VAL A C 1
ATOM 884 O O . VAL A 1 104 ? 43.416 -1.431 -63.820 1.00 82.12 104 VAL A O 1
ATOM 887 N N . ALA A 1 105 ? 41.697 -2.523 -62.871 1.00 77.56 105 ALA A N 1
ATOM 888 C CA . ALA A 1 105 ? 41.577 -3.533 -63.923 1.00 77.56 105 ALA A CA 1
ATOM 889 C C . ALA A 1 105 ? 41.316 -2.902 -65.302 1.00 77.56 105 ALA A C 1
ATOM 891 O O . ALA A 1 105 ? 42.017 -3.221 -66.259 1.00 77.56 105 ALA A O 1
ATOM 892 N N . ILE A 1 106 ? 40.390 -1.939 -65.390 1.00 79.12 106 ILE A N 1
ATOM 893 C CA . ILE A 1 106 ? 40.088 -1.222 -66.641 1.00 79.12 106 ILE A CA 1
ATOM 894 C C . ILE A 1 106 ? 41.310 -0.454 -67.161 1.00 79.12 106 ILE A C 1
ATOM 896 O O . ILE A 1 106 ? 41.564 -0.455 -68.366 1.00 79.12 106 ILE A O 1
ATOM 900 N N . ILE A 1 107 ? 42.074 0.206 -66.284 1.00 75.75 107 ILE A N 1
ATOM 901 C CA . ILE A 1 107 ? 43.290 0.936 -66.677 1.00 75.75 107 ILE A CA 1
ATOM 902 C C . ILE A 1 107 ? 44.331 -0.036 -67.236 1.00 75.75 107 ILE A C 1
ATOM 904 O O . ILE A 1 107 ? 44.866 0.208 -68.316 1.00 75.75 107 ILE A O 1
ATOM 908 N N . PHE A 1 108 ? 44.574 -1.158 -66.556 1.00 70.50 108 PHE A N 1
ATOM 909 C CA . PHE A 1 108 ? 45.527 -2.162 -67.028 1.00 70.50 108 PHE A CA 1
ATOM 910 C C . PHE A 1 108 ? 45.088 -2.820 -68.340 1.00 70.50 108 PHE A C 1
ATOM 912 O O . PHE A 1 108 ? 45.920 -3.002 -69.225 1.00 70.50 108 PHE A O 1
ATOM 919 N N . GLU A 1 109 ? 43.802 -3.124 -68.517 1.00 69.62 109 GLU A N 1
ATOM 920 C CA . GLU A 1 109 ? 43.273 -3.618 -69.794 1.00 69.62 109 GLU A CA 1
ATOM 921 C C . GLU A 1 109 ? 43.420 -2.573 -70.910 1.00 69.62 109 GLU A C 1
ATOM 923 O O . GLU A 1 109 ? 43.861 -2.897 -72.013 1.00 69.62 109 GLU A O 1
ATOM 928 N N . SER A 1 110 ? 43.137 -1.302 -70.619 1.00 64.19 110 SER A N 1
ATOM 929 C CA . SER A 1 110 ? 43.283 -0.198 -71.577 1.00 64.19 110 SER A CA 1
ATOM 930 C C . SER A 1 110 ? 44.741 0.038 -71.984 1.00 64.19 110 SER A C 1
ATOM 932 O O . SER A 1 110 ? 45.023 0.322 -73.150 1.00 64.19 110 SER A O 1
ATOM 934 N N . ASP A 1 111 ? 45.682 -0.088 -71.048 1.00 58.06 111 ASP A N 1
ATOM 935 C CA . ASP A 1 111 ? 47.111 0.052 -71.330 1.00 58.06 111 ASP A CA 1
ATOM 936 C C . ASP A 1 111 ? 47.683 -1.186 -72.040 1.00 58.06 111 ASP A C 1
ATOM 938 O O . ASP A 1 111 ? 48.532 -1.038 -72.920 1.00 58.06 111 ASP A O 1
ATOM 942 N N . LEU A 1 112 ? 47.166 -2.392 -71.777 1.00 54.12 112 LEU A N 1
ATOM 943 C CA . LEU A 1 112 ? 47.486 -3.588 -72.567 1.00 54.12 112 LEU A CA 1
ATOM 944 C C . LEU A 1 112 ? 47.027 -3.447 -74.026 1.00 54.12 112 LEU A C 1
ATOM 946 O O . LEU A 1 112 ? 47.777 -3.809 -74.936 1.00 54.12 112 LEU A O 1
ATOM 950 N N . ILE A 1 113 ? 45.847 -2.865 -74.262 1.00 51.69 113 ILE A N 1
ATOM 951 C CA . ILE A 1 113 ? 45.349 -2.580 -75.616 1.00 51.69 113 ILE A CA 1
ATOM 952 C C . ILE A 1 113 ? 46.268 -1.567 -76.318 1.00 51.69 113 ILE A C 1
ATOM 954 O O . ILE A 1 113 ? 46.731 -1.842 -77.427 1.00 51.69 113 ILE A O 1
ATOM 958 N N . LYS A 1 114 ? 46.662 -0.473 -75.645 1.00 50.50 114 LYS A N 1
ATOM 959 C CA . LYS A 1 114 ? 47.606 0.525 -76.196 1.00 50.50 114 LYS A CA 1
ATOM 960 C C . LYS A 1 114 ? 48.997 -0.038 -76.502 1.00 50.50 114 LYS A C 1
ATOM 962 O O . LYS A 1 114 ? 49.633 0.411 -77.453 1.00 50.50 114 LYS A O 1
ATOM 967 N N . VAL A 1 115 ? 49.496 -0.994 -75.714 1.00 47.41 115 VAL A N 1
ATOM 968 C CA . VAL A 1 115 ? 50.788 -1.655 -75.980 1.00 47.41 115 VAL A CA 1
ATOM 969 C C . VAL A 1 115 ? 50.671 -2.651 -77.141 1.00 47.41 115 VAL A C 1
ATOM 971 O O . VAL A 1 115 ? 51.630 -2.817 -77.895 1.00 47.41 115 VAL A O 1
ATOM 974 N N . SER A 1 116 ? 49.504 -3.276 -77.336 1.00 47.38 116 SER A N 1
ATOM 975 C CA . SER A 1 116 ? 49.264 -4.179 -78.470 1.00 47.38 116 SER A CA 1
ATOM 976 C C . SER A 1 116 ? 49.088 -3.441 -79.805 1.00 47.38 116 SER A C 1
ATOM 978 O O . SER A 1 116 ? 49.596 -3.920 -80.821 1.00 47.38 116 SER A O 1
ATOM 980 N N . ASP A 1 117 ? 48.483 -2.247 -79.786 1.00 44.66 117 ASP A N 1
ATOM 981 C CA . ASP A 1 117 ? 48.310 -1.397 -80.973 1.00 44.66 117 ASP A CA 1
ATOM 982 C C . ASP A 1 117 ? 49.604 -0.665 -81.375 1.00 44.66 117 ASP A C 1
ATOM 984 O O . ASP A 1 117 ? 49.793 -0.321 -82.540 1.00 44.66 117 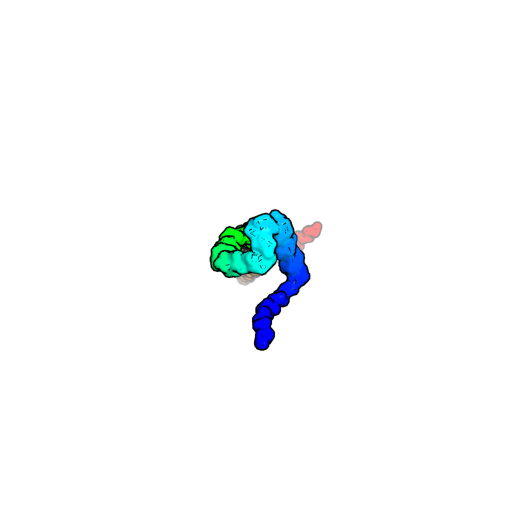ASP A O 1
ATOM 988 N N . ASN A 1 118 ? 50.559 -0.500 -80.451 1.00 43.69 118 ASN A N 1
ATOM 989 C CA . ASN A 1 118 ? 51.851 0.145 -80.711 1.00 43.69 118 ASN A CA 1
ATOM 990 C C . ASN A 1 118 ? 52.992 -0.838 -81.026 1.00 43.69 118 ASN A C 1
ATOM 992 O O . ASN A 1 118 ? 54.152 -0.603 -80.672 1.00 43.69 118 ASN A O 1
ATOM 996 N N . LYS A 1 119 ? 52.726 -1.885 -81.817 1.00 45.25 119 LYS A N 1
ATOM 997 C CA . LYS A 1 119 ? 53.790 -2.529 -82.614 1.00 45.25 119 LYS A CA 1
ATOM 998 C C . LYS A 1 119 ? 54.182 -1.674 -83.825 1.00 45.25 119 LYS A C 1
ATOM 1000 O O . LYS A 1 119 ? 54.276 -2.172 -84.936 1.00 45.25 119 LYS A O 1
ATOM 1005 N N . THR A 1 120 ? 54.492 -0.404 -83.586 1.00 44.53 120 THR A N 1
ATOM 1006 C CA . THR A 1 120 ? 55.321 0.417 -84.471 1.00 44.53 120 THR A CA 1
ATOM 1007 C C . THR A 1 120 ? 55.874 1.590 -83.664 1.00 44.53 120 THR A C 1
ATOM 1009 O O . THR A 1 120 ? 55.125 2.468 -83.261 1.00 44.53 120 THR A O 1
ATOM 1012 N N . SER A 1 121 ? 57.193 1.555 -83.431 1.00 45.31 121 SER A N 1
ATOM 1013 C CA . SER A 1 121 ? 58.082 2.672 -83.056 1.00 45.31 121 SER A CA 1
ATOM 1014 C C . SER A 1 121 ? 57.644 3.591 -81.901 1.00 45.31 121 SER A C 1
ATOM 1016 O O . SER A 1 121 ? 56.846 4.496 -82.098 1.00 45.31 121 SER A O 1
ATOM 1018 N N . ASP A 1 122 ? 58.268 3.496 -80.725 1.00 40.88 122 ASP A N 1
ATOM 1019 C CA . ASP A 1 122 ? 59.497 4.249 -80.426 1.00 40.88 122 ASP A CA 1
ATOM 1020 C C . ASP A 1 122 ? 59.975 3.988 -78.984 1.00 40.88 122 ASP A C 1
ATOM 1022 O O . ASP A 1 122 ? 59.183 3.817 -78.057 1.00 40.88 122 ASP A O 1
ATOM 1026 N N . LYS A 1 123 ? 61.293 3.955 -78.778 1.00 51.31 123 LYS A N 1
ATOM 1027 C CA . LYS A 1 123 ? 61.915 3.730 -77.464 1.00 51.31 123 LYS A CA 1
ATOM 1028 C C . LYS A 1 123 ? 61.711 4.956 -76.572 1.00 51.31 123 LYS A C 1
ATOM 1030 O O . LYS A 1 123 ? 62.439 5.934 -76.726 1.00 51.31 123 LYS A O 1
ATOM 1035 N N . ARG A 1 124 ? 60.839 4.893 -75.562 1.00 45.94 124 ARG A N 1
ATOM 1036 C CA . ARG A 1 124 ? 60.921 5.812 -74.413 1.00 45.94 124 ARG A CA 1
ATOM 1037 C C . ARG A 1 124 ? 60.862 5.049 -73.095 1.00 45.94 124 ARG A C 1
ATOM 1039 O O . ARG A 1 124 ? 59.900 4.351 -72.802 1.00 45.94 124 ARG A O 1
ATOM 1046 N N . LYS A 1 125 ? 61.969 5.160 -72.355 1.00 44.03 125 LYS A N 1
ATOM 1047 C CA . LYS A 1 125 ? 62.154 4.703 -70.978 1.00 44.03 125 LYS A CA 1
ATOM 1048 C C . LYS A 1 125 ? 61.089 5.360 -70.102 1.00 44.03 125 LYS A C 1
ATOM 1050 O O . LYS A 1 125 ? 60.937 6.578 -70.147 1.00 44.03 125 LYS A O 1
ATOM 1055 N N . TYR A 1 126 ? 60.368 4.558 -69.332 1.00 47.22 126 TYR A N 1
ATOM 1056 C CA . TYR A 1 126 ? 59.509 5.057 -68.268 1.00 47.22 126 TYR A CA 1
ATOM 1057 C C . TYR A 1 126 ? 60.393 5.318 -67.044 1.00 47.22 126 TYR A C 1
ATOM 1059 O O . TYR A 1 126 ? 60.768 4.374 -66.353 1.00 47.22 126 TYR A O 1
ATOM 1067 N N . ASP A 1 127 ? 60.763 6.577 -66.813 1.00 38.12 127 ASP A N 1
ATOM 1068 C CA . ASP A 1 127 ? 61.346 7.013 -65.542 1.00 38.12 127 ASP A CA 1
ATOM 1069 C C . ASP A 1 127 ? 60.190 7.355 -64.591 1.00 38.12 127 ASP A C 1
ATOM 1071 O O . ASP A 1 127 ? 59.438 8.302 -64.824 1.00 38.12 127 ASP A O 1
ATOM 1075 N N . PHE A 1 128 ? 60.019 6.554 -63.538 1.00 42.22 128 PHE A N 1
ATOM 1076 C CA . PHE A 1 128 ? 59.113 6.863 -62.433 1.00 42.22 128 PHE A CA 1
ATOM 1077 C C . PHE A 1 128 ? 59.926 7.481 -61.299 1.00 42.22 128 PHE A C 1
ATOM 1079 O O . PHE A 1 128 ? 60.602 6.778 -60.550 1.00 42.22 128 PHE A O 1
ATOM 1086 N N . ASP A 1 129 ? 59.863 8.804 -61.192 1.00 38.16 129 ASP A N 1
ATOM 1087 C CA . ASP A 1 129 ? 60.529 9.565 -60.141 1.00 38.16 129 ASP A CA 1
ATOM 1088 C C . ASP A 1 129 ? 59.600 9.637 -58.915 1.00 38.16 129 ASP A C 1
ATOM 1090 O O . ASP A 1 129 ? 58.651 10.423 -58.873 1.00 38.16 129 ASP A O 1
ATOM 1094 N N . PHE A 1 130 ? 59.836 8.781 -57.918 1.00 39.59 130 PHE A N 1
ATOM 1095 C CA . PHE A 1 130 ? 59.163 8.868 -56.620 1.00 39.59 130 PHE A CA 1
ATOM 1096 C C . PHE A 1 130 ? 60.011 9.721 -55.676 1.00 39.59 130 PHE A C 1
ATOM 1098 O O . PHE A 1 130 ? 61.048 9.280 -55.180 1.00 39.59 130 PHE A O 1
ATOM 1105 N N . LYS A 1 131 ? 59.566 10.953 -55.417 1.00 43.25 131 LYS A N 1
ATOM 1106 C CA . LYS A 1 131 ? 60.108 11.771 -54.328 1.00 43.25 131 LYS A CA 1
ATOM 1107 C C . LYS A 1 131 ? 59.470 11.326 -53.010 1.00 43.25 131 LYS A C 1
ATOM 1109 O O . LYS A 1 131 ? 58.248 11.397 -52.884 1.00 43.25 131 LYS A O 1
ATOM 1114 N N . PHE A 1 132 ? 60.305 10.853 -52.085 1.00 43.66 132 PHE A N 1
ATOM 1115 C CA . PHE A 1 132 ? 59.964 1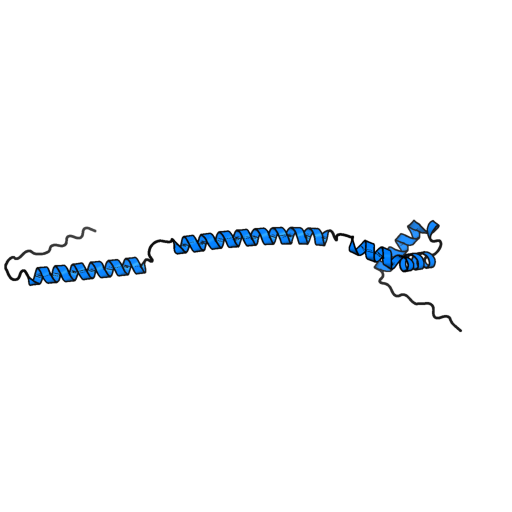0.660 -50.673 1.00 43.66 132 PHE A CA 1
ATOM 1116 C C . PHE A 1 132 ? 59.937 11.999 -49.932 1.00 43.66 132 PHE A C 1
ATOM 1118 O O . PHE A 1 132 ? 60.768 12.873 -50.278 1.00 43.66 132 PHE A O 1
#

Mean predicted aligned error: 20.19 Å

Foldseek 3Di:
DDDPDDDDDDDPVVVVVLVVVCVVCCVPQVDSVSVVVVCVVCVVVVVVVVVVPPPVVVVVVVVVVVVVVVVVVVVVVVVVVVVVVVVVPDDDVVRVVVVVVVVVVVVVVVVVVVVVVPPDDDDDDDDDDDDD